Protein AF-A0A451CLF9-F1 (afdb_monomer)

pLDDT: mean 95.37, std 5.69, range [70.69, 98.75]

Foldseek 3Di:
DLCLQQAPSDFDDPVLVVVVVVCVVDCVCVPPDPDDDDSGSCNVPRD

Solvent-accessible surface area (backbone atoms only — not comparable to full-atom values): 3048 Å² total; per-residue (Å²): 114,33,82,62,13,70,45,89,49,40,79,67,49,73,66,58,46,50,52,53,51,51,44,64,75,35,78,88,33,72,89,64,78,98,74,87,84,78,75,44,44,52,44,93,68,76,121

Mean predicted aligned error: 2.7 Å

Sequence (47 aa):
MESKVPLGKRMTTPEEIAKTVLYLASHMSSHTTGEFLHPDGGYVHVR

Secondary structure (DSSP, 8-state):
-GGG-SSTTSPPPHHHHHHHHHHHHSGGGTT--S-----STTGGG--

Structure (mmCIF, N/CA/C/O backbone):
data_AF-A0A451CLF9-F1
#
_entry.id   AF-A0A451CLF9-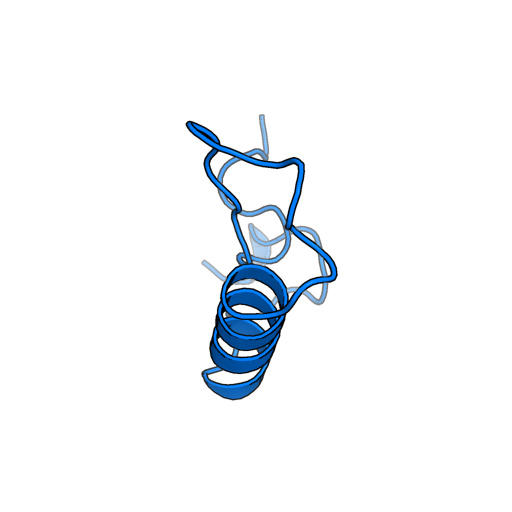F1
#
loop_
_atom_site.group_PDB
_atom_site.id
_atom_site.type_symbol
_atom_site.label_atom_id
_atom_site.label_alt_id
_atom_site.label_comp_id
_atom_site.label_asym_id
_atom_site.label_entity_id
_atom_site.label_seq_id
_atom_site.pdbx_PDB_ins_code
_atom_site.Cartn_x
_atom_site.Cartn_y
_atom_site.Cartn_z
_atom_site.occupancy
_atom_site.B_iso_or_equiv
_atom_site.auth_seq_id
_atom_site.auth_comp_id
_atom_site.auth_asym_id
_atom_site.auth_atom_id
_atom_site.pdbx_PDB_model_num
ATOM 1 N N . MET A 1 1 ? -3.276 1.546 20.313 1.00 70.69 1 MET A N 1
ATOM 2 C CA . MET A 1 1 ? -2.743 1.680 18.937 1.00 70.69 1 MET A CA 1
ATOM 3 C C . MET A 1 1 ? -3.844 1.403 17.928 1.00 70.69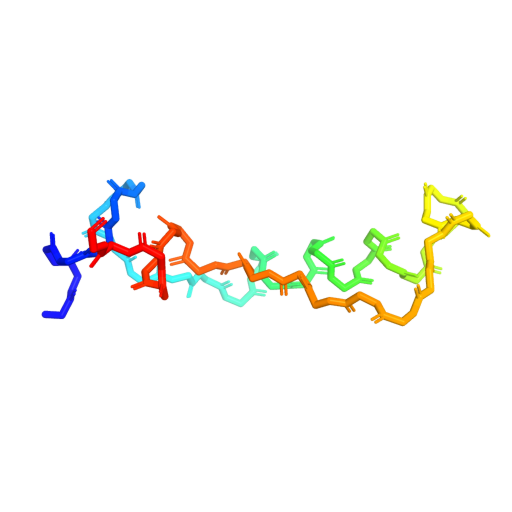 1 MET A C 1
ATOM 5 O O . MET A 1 1 ? -4.147 2.275 17.132 1.00 70.69 1 MET A O 1
ATOM 9 N N . GLU A 1 2 ? -4.528 0.272 18.059 1.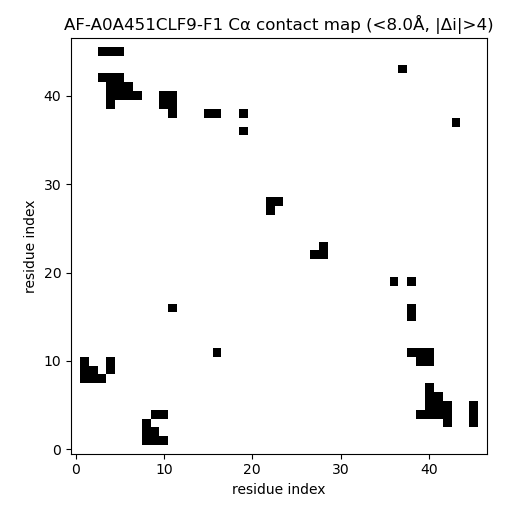00 82.38 2 GLU A N 1
ATOM 10 C CA . GLU A 1 2 ? -5.670 -0.141 17.229 1.00 82.38 2 GLU A CA 1
ATOM 11 C C . GLU A 1 2 ? -6.835 0.861 17.184 1.00 82.38 2 GLU A C 1
ATOM 13 O O . GLU A 1 2 ? -7.403 1.098 16.124 1.00 82.38 2 GLU A O 1
ATOM 18 N N . SER A 1 3 ? -7.139 1.542 18.297 1.00 89.81 3 SER A N 1
ATOM 19 C CA . SER A 1 3 ? -8.181 2.583 18.341 1.00 89.81 3 SER A CA 1
ATOM 20 C C . SER A 1 3 ? -7.933 3.747 17.374 1.00 89.81 3 SER A C 1
ATOM 22 O O . SER A 1 3 ? -8.888 4.381 16.910 1.00 89.81 3 SER A O 1
ATOM 24 N N . LYS A 1 4 ? -6.659 4.009 17.052 1.00 92.50 4 LYS A N 1
ATOM 25 C CA . LYS A 1 4 ? -6.250 5.037 16.095 1.00 92.50 4 LYS A CA 1
ATOM 26 C C . LYS A 1 4 ? -6.430 4.589 14.650 1.00 92.50 4 LYS A C 1
ATOM 28 O O . LYS A 1 4 ? -6.563 5.460 13.812 1.00 92.50 4 LYS A O 1
ATOM 33 N N . VAL A 1 5 ? -6.478 3.288 14.352 1.00 96.06 5 VAL A N 1
ATOM 34 C CA . VAL A 1 5 ? -6.739 2.795 12.992 1.00 96.06 5 VAL A CA 1
ATOM 35 C C . VAL A 1 5 ? -8.200 3.103 12.640 1.00 96.06 5 VAL A C 1
ATOM 37 O O . VAL A 1 5 ? -9.102 2.661 13.362 1.00 96.06 5 VAL A O 1
ATOM 40 N N . PRO A 1 6 ? -8.489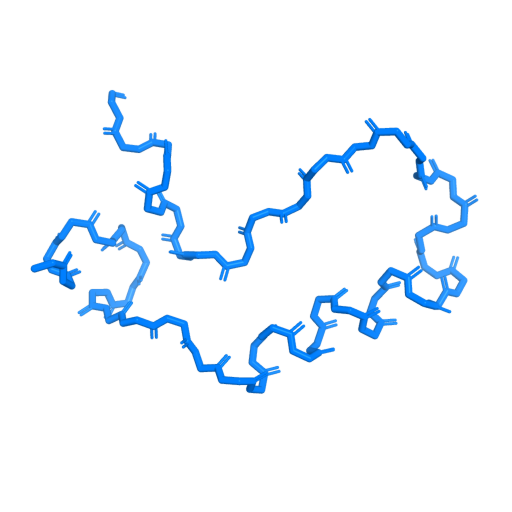 3.909 11.605 1.00 95.50 6 PRO A N 1
ATOM 41 C CA . PRO A 1 6 ? -9.867 4.247 11.249 1.00 95.50 6 PRO A CA 1
ATOM 42 C C . PRO A 1 6 ? -10.705 3.022 10.886 1.00 95.50 6 PRO A C 1
ATOM 44 O O . PRO A 1 6 ? -11.778 2.820 11.459 1.00 95.50 6 PRO A O 1
ATOM 47 N N . LEU A 1 7 ? -10.194 2.186 9.983 1.00 96.31 7 LEU A N 1
ATOM 48 C CA . LEU A 1 7 ? -10.913 1.034 9.461 1.00 96.31 7 LEU A CA 1
ATOM 49 C C . LEU A 1 7 ? -10.734 -0.188 10.366 1.00 96.31 7 LEU A C 1
ATOM 51 O O . LEU A 1 7 ? -9.619 -0.608 10.659 1.00 96.31 7 LEU A O 1
ATOM 55 N N . GLY A 1 8 ? -11.843 -0.773 10.819 1.00 93.88 8 GLY A N 1
ATOM 56 C CA . GLY A 1 8 ? -11.851 -2.040 11.560 1.00 93.88 8 GLY A CA 1
ATOM 57 C C . GLY A 1 8 ? -11.272 -1.999 12.979 1.00 93.88 8 GLY A C 1
ATOM 58 O O . GLY A 1 8 ? -11.439 -2.974 13.702 1.00 93.88 8 GLY A O 1
ATOM 59 N N . LYS A 1 9 ? -10.634 -0.894 13.397 1.00 95.62 9 LYS A N 1
ATOM 60 C CA . LYS A 1 9 ? -10.081 -0.709 14.752 1.00 95.62 9 LYS A CA 1
ATOM 61 C C . LYS A 1 9 ? -9.150 -1.854 15.169 1.00 95.62 9 LYS A C 1
ATOM 63 O O . LYS A 1 9 ? -9.202 -2.311 16.305 1.00 95.62 9 LYS A O 1
ATOM 68 N N . ARG A 1 10 ? -8.308 -2.311 14.239 1.00 96.25 10 ARG A N 1
ATOM 69 C CA . ARG A 1 10 ? -7.327 -3.390 14.426 1.00 96.25 10 ARG A CA 1
ATOM 70 C C . ARG A 1 10 ? -6.096 -3.160 13.557 1.00 96.25 10 ARG A C 1
ATOM 72 O O . ARG A 1 10 ? -6.134 -2.346 12.640 1.00 96.25 10 ARG A O 1
ATOM 79 N N . MET A 1 11 ? -5.031 -3.909 13.816 1.00 95.62 11 MET A N 1
ATOM 80 C CA . MET A 1 11 ? -3.860 -3.929 12.940 1.00 95.62 11 MET A CA 1
ATOM 81 C C . MET A 1 11 ? -4.143 -4.655 11.617 1.00 95.62 11 MET A C 1
ATOM 83 O O . MET A 1 11 ? -5.005 -5.540 11.542 1.00 95.62 11 MET A O 1
ATOM 87 N N . THR A 1 12 ? -3.390 -4.282 10.582 1.00 96.56 12 THR A N 1
ATOM 88 C CA . THR A 1 12 ? -3.368 -4.988 9.298 1.00 96.56 12 THR A CA 1
ATOM 89 C C . THR A 1 12 ? -2.830 -6.402 9.475 1.00 96.56 12 THR A C 1
ATOM 91 O O . THR A 1 12 ? -1.839 -6.626 10.172 1.00 96.56 12 THR A O 1
ATOM 94 N N . THR A 1 13 ? -3.479 -7.353 8.817 1.00 97.44 13 THR A N 1
ATOM 95 C CA . THR A 1 13 ? -3.038 -8.750 8.755 1.00 97.44 13 THR A CA 1
ATOM 96 C C . THR A 1 13 ? -1.987 -8.964 7.658 1.00 97.44 13 THR A C 1
ATOM 98 O O . THR A 1 13 ? -1.989 -8.245 6.653 1.00 97.44 13 THR A O 1
ATOM 101 N N . PRO A 1 14 ? -1.104 -9.969 7.783 1.00 98.38 14 PRO A N 1
ATOM 102 C CA . PRO A 1 14 ? -0.175 -10.330 6.711 1.00 98.38 14 PRO A CA 1
ATOM 103 C C . PRO A 1 14 ? -0.869 -10.575 5.363 1.00 98.38 14 PRO A C 1
ATOM 105 O O . PRO A 1 14 ? -0.3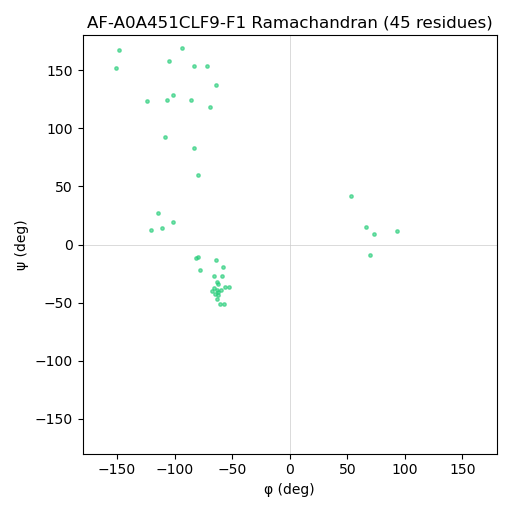53 -10.178 4.319 1.00 98.38 14 PRO A O 1
ATOM 108 N N . GLU A 1 15 ? -2.065 -11.164 5.371 1.00 98.56 15 GLU A N 1
ATOM 109 C CA . GLU A 1 15 ? -2.856 -11.446 4.172 1.00 98.56 15 GLU A CA 1
ATOM 110 C C . GLU A 1 15 ? -3.321 -10.168 3.467 1.00 98.56 15 GLU A C 1
ATOM 112 O O . GLU A 1 15 ? -3.361 -10.116 2.238 1.00 98.56 15 GLU A O 1
ATOM 117 N N . GLU A 1 16 ? -3.676 -9.126 4.217 1.00 98.06 16 GLU A N 1
ATOM 118 C CA . GLU A 1 16 ? -4.049 -7.826 3.648 1.00 98.06 16 GLU A CA 1
ATOM 119 C C . GLU A 1 16 ? -2.849 -7.139 2.991 1.00 98.06 16 GLU A C 1
ATOM 121 O O . GLU A 1 16 ? -2.982 -6.620 1.883 1.00 98.06 16 GLU A O 1
ATOM 126 N N . ILE A 1 17 ? -1.663 -7.225 3.603 1.00 98.25 17 ILE A N 1
ATOM 127 C CA . ILE A 1 17 ? -0.415 -6.738 2.994 1.00 98.25 17 ILE A CA 1
ATOM 128 C C . ILE A 1 17 ? -0.114 -7.526 1.713 1.00 98.25 17 ILE A C 1
ATOM 130 O O . ILE A 1 17 ? 0.156 -6.932 0.667 1.00 98.25 17 ILE A O 1
ATOM 134 N N . ALA A 1 18 ? -0.209 -8.857 1.763 1.00 98.62 18 ALA A N 1
ATOM 135 C CA . ALA A 1 18 ? 0.068 -9.725 0.622 1.00 98.62 18 ALA A CA 1
ATOM 136 C C . ALA A 1 18 ? -0.855 -9.433 -0.5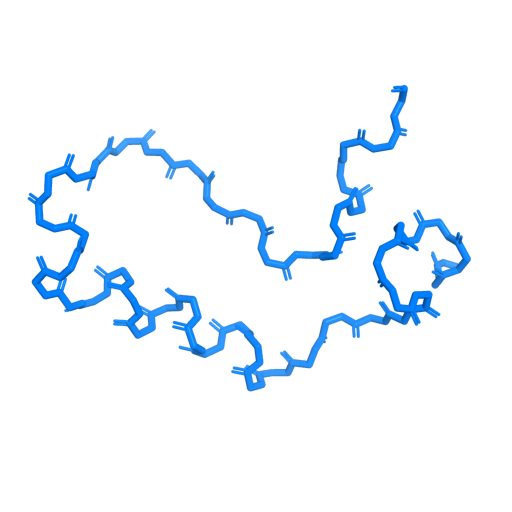71 1.00 98.62 18 ALA A C 1
ATOM 138 O O . ALA A 1 18 ? -0.390 -9.410 -1.709 1.00 98.62 18 ALA A O 1
ATOM 139 N N . LYS A 1 19 ? -2.141 -9.145 -0.333 1.00 98.75 19 LYS A N 1
ATOM 140 C CA . LYS A 1 19 ? -3.078 -8.738 -1.396 1.00 98.75 19 LYS A CA 1
ATOM 141 C C . LYS A 1 19 ? -2.661 -7.429 -2.062 1.00 98.75 19 LYS A C 1
ATOM 143 O O . LYS A 1 19 ? -2.732 -7.330 -3.285 1.00 98.75 19 LYS A O 1
ATOM 148 N N . THR A 1 20 ? -2.196 -6.447 -1.292 1.00 98.50 20 THR A N 1
ATOM 149 C CA . THR A 1 20 ? -1.673 -5.189 -1.845 1.00 98.50 20 THR A CA 1
ATOM 150 C C . THR A 1 20 ? -0.408 -5.412 -2.669 1.00 98.50 20 THR A C 1
ATOM 152 O O . THR A 1 20 ? -0.296 -4.873 -3.768 1.00 98.50 20 THR A O 1
ATOM 155 N N . VAL A 1 21 ? 0.518 -6.248 -2.191 1.00 98.50 21 VAL A N 1
ATOM 156 C CA . VAL A 1 21 ? 1.719 -6.619 -2.956 1.00 98.50 21 VAL A CA 1
ATOM 157 C C . VAL A 1 21 ? 1.341 -7.345 -4.247 1.00 98.50 21 VAL A C 1
ATOM 159 O O . VAL A 1 21 ? 1.880 -7.028 -5.302 1.00 98.50 21 VAL A O 1
ATOM 162 N N . LEU A 1 22 ? 0.384 -8.275 -4.196 1.00 98.62 22 LEU A N 1
ATOM 163 C CA . LEU A 1 22 ? -0.080 -9.003 -5.376 1.00 98.62 22 LEU A CA 1
ATOM 164 C C . LEU A 1 22 ? -0.730 -8.071 -6.405 1.00 98.62 22 LEU A C 1
ATOM 166 O O . LEU A 1 22 ? -0.485 -8.232 -7.597 1.00 98.62 22 LEU A O 1
ATOM 170 N N . TYR A 1 23 ? -1.506 -7.077 -5.960 1.00 98.56 23 TYR A N 1
ATOM 171 C CA . TYR A 1 23 ? -2.021 -6.023 -6.837 1.00 98.56 23 TYR A CA 1
ATOM 172 C C . TYR A 1 23 ? -0.875 -5.293 -7.550 1.00 98.56 23 TYR A C 1
ATOM 174 O O . TYR A 1 23 ? -0.891 -5.232 -8.779 1.00 98.56 23 TYR A O 1
ATOM 182 N N . LEU A 1 24 ? 0.137 -4.831 -6.803 1.00 98.38 24 LEU A N 1
ATOM 183 C CA . LEU A 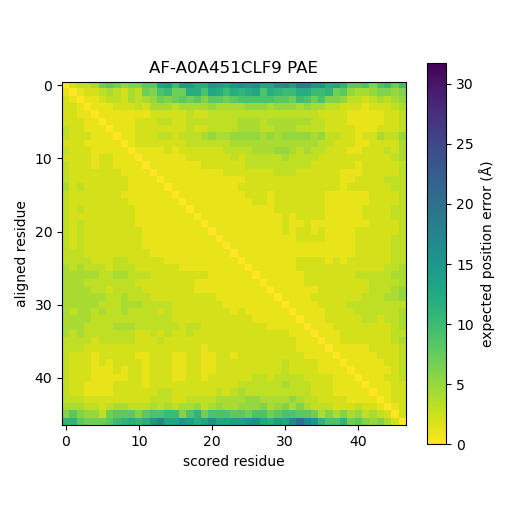1 24 ? 1.302 -4.122 -7.352 1.00 98.38 24 LEU A CA 1
ATOM 184 C C . LEU A 1 24 ? 2.154 -4.985 -8.298 1.00 98.38 24 LEU A C 1
ATOM 186 O O . LEU A 1 24 ? 2.757 -4.469 -9.235 1.00 98.38 24 LEU A O 1
ATOM 190 N N . ALA A 1 25 ? 2.221 -6.293 -8.052 1.00 98.50 25 ALA A N 1
ATOM 191 C CA . ALA A 1 25 ? 2.943 -7.244 -8.895 1.00 98.50 25 ALA A CA 1
ATOM 192 C C . ALA A 1 25 ? 2.159 -7.654 -10.156 1.00 98.50 25 ALA A C 1
ATOM 194 O O . ALA A 1 25 ? 2.706 -8.323 -11.033 1.00 98.50 25 ALA A O 1
ATOM 195 N N . SER A 1 26 ? 0.876 -7.302 -10.246 1.00 98.69 26 SER A N 1
ATOM 196 C CA . SER A 1 26 ? 0.003 -7.687 -11.354 1.00 98.69 26 SER A CA 1
ATOM 197 C C . SER A 1 26 ? -0.051 -6.622 -12.453 1.00 98.69 26 SER A C 1
ATOM 199 O O . SER A 1 26 ? 0.320 -5.467 -12.265 1.00 98.69 26 SER A O 1
ATOM 201 N N . HIS A 1 27 ? -0.634 -6.974 -13.602 1.00 98.50 27 HIS A N 1
ATOM 202 C CA . HIS A 1 27 ? -0.931 -5.999 -14.657 1.00 98.50 27 HIS A CA 1
ATOM 203 C C . HIS A 1 27 ? -1.962 -4.932 -14.243 1.00 98.50 27 HIS A C 1
ATOM 205 O O . HIS A 1 27 ? -2.099 -3.924 -14.941 1.00 98.50 27 HIS A O 1
ATOM 211 N N . MET A 1 28 ? -2.673 -5.118 -13.123 1.00 98.50 28 MET A N 1
ATOM 212 C CA . MET A 1 28 ? -3.686 -4.168 -12.650 1.00 98.50 28 MET A CA 1
ATOM 213 C C . MET A 1 28 ? -3.081 -2.819 -12.247 1.00 98.50 28 MET A C 1
ATOM 215 O O . MET A 1 28 ? -3.755 -1.803 -12.367 1.00 98.50 28 MET A O 1
ATOM 219 N N . SER A 1 29 ? -1.812 -2.790 -11.837 1.00 98.38 29 SER A N 1
ATOM 220 C CA . SER A 1 29 ? -1.073 -1.564 -11.514 1.00 98.38 29 SER A CA 1
ATOM 221 C C . SER A 1 29 ? -0.114 -1.126 -12.627 1.00 98.38 29 SER A C 1
ATOM 223 O O . SER A 1 29 ? 0.803 -0.350 -12.377 1.00 98.38 29 SER A O 1
ATOM 225 N N . SER A 1 30 ? -0.299 -1.603 -13.865 1.00 98.44 30 SER A N 1
ATOM 226 C CA . SER A 1 30 ? 0.628 -1.357 -14.989 1.00 98.44 30 SER A CA 1
ATOM 227 C C . SER A 1 30 ? 0.866 0.120 -15.328 1.00 98.44 30 SER A C 1
ATOM 229 O O . SER A 1 30 ? 1.868 0.444 -15.960 1.00 98.44 30 SER A O 1
ATOM 231 N N . HIS A 1 31 ? -0.026 1.013 -14.900 1.00 98.19 31 HIS A N 1
ATOM 232 C CA . HIS A 1 31 ? 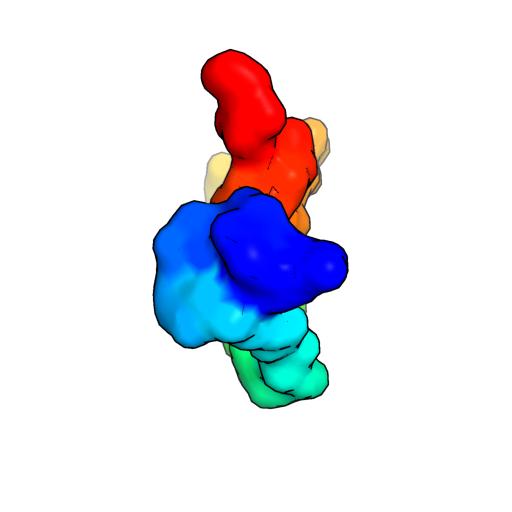0.097 2.457 -15.094 1.00 98.19 31 HIS A CA 1
ATOM 233 C C . HIS A 1 31 ? 0.281 3.225 -13.774 1.00 98.19 31 HIS A C 1
ATOM 235 O O . HIS A 1 31 ? -0.105 4.385 -13.659 1.00 98.19 31 HIS A O 1
ATOM 241 N N . THR A 1 32 ? 0.844 2.580 -12.752 1.00 97.94 32 THR A N 1
ATOM 242 C CA . THR A 1 32 ? 1.150 3.192 -11.454 1.00 97.94 32 THR A CA 1
ATOM 243 C C . THR A 1 32 ? 2.634 3.012 -11.146 1.00 97.94 32 THR A C 1
ATOM 245 O O . THR A 1 32 ? 3.137 1.893 -11.121 1.00 97.94 32 THR A O 1
ATOM 248 N N . THR A 1 33 ? 3.351 4.111 -10.913 1.00 97.81 33 THR A N 1
ATOM 249 C CA . THR A 1 33 ? 4.780 4.109 -10.564 1.00 97.81 33 THR A CA 1
ATOM 250 C C . THR A 1 33 ? 5.113 5.321 -9.698 1.00 97.81 33 THR A C 1
ATOM 252 O O . THR A 1 33 ? 4.440 6.339 -9.805 1.00 97.81 33 THR A O 1
ATOM 255 N N . GLY A 1 34 ? 6.137 5.218 -8.845 1.00 98.06 34 GLY A N 1
ATOM 256 C CA . GLY A 1 34 ? 6.583 6.322 -7.980 1.00 98.06 34 GLY A CA 1
ATOM 257 C C . GLY A 1 34 ? 5.671 6.641 -6.787 1.00 98.06 34 GLY A C 1
ATOM 258 O O . GLY A 1 34 ? 5.902 7.633 -6.106 1.00 98.06 34 GLY A O 1
ATOM 259 N N . GLU A 1 35 ? 4.670 5.801 -6.519 1.00 97.69 35 GLU A N 1
ATOM 260 C CA . GLU A 1 35 ? 3.653 6.025 -5.487 1.00 97.69 35 GLU A CA 1
ATOM 261 C C . GLU A 1 35 ? 3.862 5.154 -4.240 1.00 97.69 35 GLU A C 1
ATOM 263 O O . GLU A 1 35 ? 4.441 4.066 -4.304 1.00 97.69 35 GLU A O 1
ATOM 268 N N . PHE A 1 36 ? 3.304 5.598 -3.108 1.00 96.00 36 PHE A N 1
ATOM 269 C CA . PHE A 1 36 ? 3.206 4.811 -1.876 1.00 96.00 36 PHE A CA 1
ATOM 270 C C . PHE A 1 36 ? 1.768 4.344 -1.643 1.00 96.00 36 PHE A C 1
ATOM 272 O O . PHE A 1 36 ? 0.851 5.157 -1.536 1.00 96.00 36 PHE A O 1
ATOM 279 N N . LEU A 1 37 ? 1.576 3.031 -1.492 1.00 96.62 37 LEU A N 1
ATOM 280 C CA . LEU A 1 37 ? 0.309 2.458 -1.038 1.00 96.62 37 LEU A CA 1
ATOM 281 C C . LEU A 1 37 ? 0.413 2.074 0.443 1.00 96.62 37 LEU A C 1
ATOM 283 O O . LEU A 1 37 ? 1.321 1.339 0.825 1.00 96.62 37 LEU A O 1
ATOM 287 N N . HIS A 1 38 ? -0.539 2.530 1.260 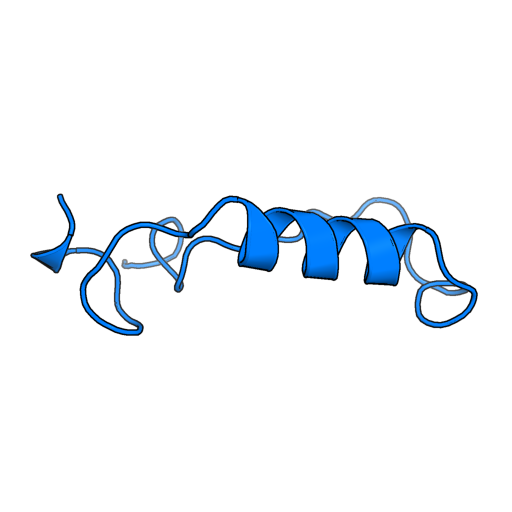1.00 97.00 38 HIS A N 1
ATOM 288 C CA . HIS A 1 38 ? -0.580 2.265 2.701 1.00 97.00 38 HIS A CA 1
ATOM 289 C C . HIS A 1 38 ? -1.708 1.275 3.041 1.00 97.00 38 HIS A C 1
ATOM 291 O O . HIS A 1 38 ? -2.847 1.691 3.259 1.00 97.00 38 HIS A O 1
ATOM 297 N N . PRO A 1 39 ? -1.440 -0.045 3.094 1.00 96.88 39 PRO A N 1
ATOM 298 C CA . PRO A 1 39 ? -2.423 -1.029 3.539 1.00 96.88 39 PRO A CA 1
ATOM 299 C C . PRO A 1 39 ? -2.501 -1.060 5.074 1.00 96.88 39 PRO A C 1
ATOM 301 O O . PRO A 1 39 ? -2.221 -2.074 5.700 1.00 96.88 39 PRO A O 1
ATOM 304 N N . ASP A 1 40 ? -2.834 0.059 5.713 1.00 96.50 40 ASP A N 1
ATOM 305 C CA . ASP A 1 40 ? -2.727 0.239 7.172 1.00 96.50 40 ASP A CA 1
ATOM 306 C C . ASP A 1 40 ? -4.063 0.566 7.862 1.00 96.50 40 ASP A C 1
ATOM 308 O O . ASP A 1 40 ? -4.099 1.022 9.006 1.00 96.50 40 ASP A O 1
ATOM 312 N N . GLY A 1 41 ? -5.176 0.393 7.145 1.00 96.31 41 GLY A N 1
ATOM 313 C CA . GLY A 1 41 ? -6.507 0.760 7.626 1.00 96.31 41 GLY A CA 1
ATOM 314 C C . GLY A 1 41 ? -6.714 2.270 7.807 1.00 96.31 41 GLY A C 1
ATOM 315 O O . GLY A 1 41 ? -7.682 2.659 8.462 1.00 96.31 41 GLY A O 1
ATOM 316 N N . GLY A 1 42 ? -5.836 3.108 7.241 1.00 95.62 42 GLY A N 1
ATOM 317 C CA . GLY A 1 42 ? -5.864 4.571 7.309 1.00 95.62 42 GLY A CA 1
ATOM 318 C C . GLY A 1 42 ? -5.040 5.164 8.455 1.00 95.62 42 GLY A C 1
ATOM 319 O O . GLY A 1 42 ? -5.196 6.344 8.759 1.00 95.62 42 GLY A O 1
ATOM 320 N N . TYR A 1 43 ? -4.207 4.367 9.127 1.00 95.31 43 TYR A N 1
ATOM 321 C CA . TYR A 1 43 ? -3.496 4.753 10.349 1.00 95.31 43 TYR A CA 1
ATOM 322 C C . TYR A 1 43 ? -2.511 5.920 10.179 1.00 95.31 43 TYR A C 1
ATOM 324 O O . TYR A 1 43 ? -2.358 6.724 11.099 1.00 95.31 43 TYR A O 1
ATOM 332 N N . VAL A 1 44 ? -1.846 6.055 9.034 1.00 94.88 44 VAL A N 1
ATOM 333 C CA . VAL A 1 44 ? -0.886 7.151 8.811 1.00 94.88 44 VAL A CA 1
ATOM 334 C C . VAL A 1 44 ? -1.545 8.476 8.414 1.00 94.88 44 VAL A C 1
ATOM 336 O O . VAL A 1 44 ? -0.893 9.517 8.458 1.00 94.88 44 VAL A O 1
ATOM 339 N N . HIS A 1 45 ? -2.837 8.470 8.074 1.00 93.56 45 HIS A N 1
ATOM 340 C CA . HIS A 1 45 ? -3.559 9.639 7.552 1.00 93.56 45 HIS A CA 1
ATOM 341 C C . HIS A 1 45 ? -4.604 10.212 8.522 1.00 93.56 45 HIS A C 1
ATOM 343 O O . HIS A 1 45 ? -5.436 11.025 8.129 1.00 93.56 45 HIS A O 1
ATOM 349 N N . VAL A 1 46 ? -4.571 9.813 9.795 1.00 85.75 46 VAL A N 1
ATOM 350 C CA . VAL A 1 46 ? -5.489 10.314 10.833 1.00 85.75 46 VAL A CA 1
ATOM 351 C C . VAL A 1 46 ? -4.957 11.638 11.380 1.00 85.75 46 VAL A C 1
ATOM 353 O O . VAL A 1 46 ? -4.257 11.682 12.396 1.00 85.75 46 VAL A O 1
ATOM 356 N N . ARG A 1 47 ? -5.247 12.726 10.675 1.00 75.56 47 ARG A N 1
ATOM 357 C CA . ARG A 1 47 ? -5.033 14.089 11.156 1.00 75.56 47 ARG A CA 1
ATOM 358 C C . ARG A 1 47 ? -6.142 15.006 10.676 1.00 75.56 47 ARG A C 1
ATOM 360 O O . ARG A 1 47 ? -6.668 14.745 9.575 1.00 75.56 47 ARG A O 1
#

Nearest PDB structures (foldseek):
  1p33-assembly1_D  TM=8.838E-01  e=7.320E-02  Leishmania tarentolae
  4aln-assembly2_H  TM=8.554E-01  e=2.225E-01  Staphylococcus aureus
  2foi-assembly1_C  TM=8.335E-01  e=3.149E-01  Plasmodium falciparum 3D7
  3lls-assembly1_A  TM=7.880E-01  e=1.936E-01  Mycobacterium tuberculosis H37Ra
  3lls-assembly1_B  TM=7.876E-01  e=2.557E-01  Mycobacterium tuberculosis H37Ra

Radius of gyration: 12.28 Å; Cα contacts (8 Å, |Δi|>4): 36; chains: 1; bounding box: 18×26×34 Å